Protein AF-S4P213-F1 (afdb_monomer_lite)

Structure (mmCIF, N/CA/C/O backbone):
data_AF-S4P213-F1
#
_entry.id   AF-S4P213-F1
#
loop_
_atom_site.group_PDB
_atom_site.id
_atom_site.type_symbol
_atom_site.label_atom_id
_atom_site.label_alt_id
_atom_site.label_comp_id
_atom_site.label_asym_id
_atom_site.label_entity_id
_atom_site.label_seq_id
_atom_site.pdbx_PDB_ins_code
_atom_site.Cartn_x
_atom_site.Cartn_y
_atom_site.Cartn_z
_atom_site.occupancy
_atom_site.B_iso_or_equiv
_atom_site.auth_seq_id
_atom_site.auth_comp_id
_atom_site.auth_asym_id
_atom_site.auth_atom_id
_atom_site.pdbx_PDB_model_num
ATOM 1 N N . MET A 1 1 ? 12.275 6.098 20.708 1.00 36.78 1 MET A N 1
ATOM 2 C CA . MET A 1 1 ? 11.589 7.303 20.200 1.00 36.78 1 MET A CA 1
ATOM 3 C C . MET A 1 1 ? 10.158 6.902 19.894 1.00 36.78 1 MET A C 1
ATOM 5 O O . MET A 1 1 ? 9.973 5.986 19.111 1.00 36.78 1 MET A O 1
ATOM 9 N N . ARG A 1 2 ? 9.173 7.451 20.615 1.00 41.66 2 ARG A N 1
ATOM 10 C CA . ARG A 1 2 ? 7.752 7.277 20.280 1.00 41.66 2 ARG A CA 1
ATOM 11 C C . ARG A 1 2 ? 7.428 8.365 19.265 1.00 41.66 2 ARG A C 1
ATOM 13 O O . ARG A 1 2 ? 7.554 9.539 19.603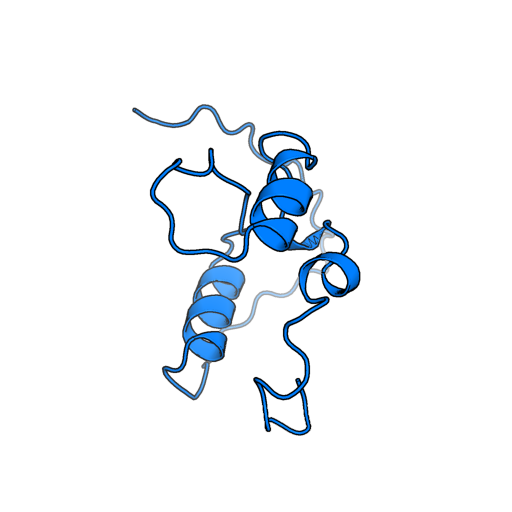 1.00 41.66 2 ARG A O 1
ATOM 20 N N . ASP A 1 3 ? 7.106 7.975 18.040 1.00 50.69 3 ASP A N 1
ATOM 21 C CA . ASP A 1 3 ? 6.708 8.919 17.003 1.00 50.69 3 ASP A CA 1
ATOM 22 C C . ASP A 1 3 ? 5.422 9.628 17.444 1.00 50.69 3 ASP A C 1
ATOM 24 O O . ASP A 1 3 ? 4.437 8.987 17.814 1.00 50.69 3 ASP A O 1
ATOM 28 N N . ASN A 1 4 ? 5.449 10.963 17.447 1.00 48.12 4 ASN A N 1
ATOM 29 C CA . ASN A 1 4 ? 4.310 11.834 17.742 1.00 48.12 4 ASN A CA 1
ATOM 30 C C . ASN A 1 4 ? 3.288 11.793 16.589 1.00 48.12 4 ASN A C 1
ATOM 32 O O . ASN A 1 4 ? 3.010 12.814 15.959 1.00 48.12 4 ASN A O 1
ATOM 36 N N . MET A 1 5 ? 2.741 10.618 16.271 1.00 51.66 5 MET A N 1
ATOM 37 C CA . MET A 1 5 ? 1.612 10.528 15.349 1.00 51.66 5 MET A CA 1
ATOM 38 C C . MET A 1 5 ? 0.362 11.035 16.064 1.00 51.66 5 MET A C 1
ATOM 40 O O . MET A 1 5 ? -0.064 10.479 17.077 1.00 51.66 5 MET A O 1
ATOM 44 N N . LYS A 1 6 ? -0.216 12.124 15.546 1.00 50.12 6 LYS A N 1
ATOM 45 C CA . LYS A 1 6 ? -1.540 12.584 15.968 1.00 50.12 6 LYS A CA 1
ATOM 46 C C . LYS A 1 6 ? -2.533 11.430 15.762 1.00 50.12 6 LYS A C 1
ATOM 48 O O . LYS A 1 6 ? -2.522 10.839 14.681 1.00 50.12 6 LYS A O 1
ATOM 53 N N . PRO A 1 7 ? -3.383 11.103 16.749 1.00 51.34 7 PRO A N 1
ATOM 54 C CA . PRO A 1 7 ? -4.428 10.114 16.539 1.00 51.34 7 PRO A CA 1
ATOM 55 C C . PRO A 1 7 ? -5.353 10.628 15.434 1.00 51.34 7 PRO A C 1
ATOM 57 O O . PRO A 1 7 ? -5.875 11.741 15.528 1.00 51.34 7 PRO A O 1
ATOM 60 N N . CYS A 1 8 ? -5.519 9.847 14.368 1.00 50.84 8 CYS A N 1
ATOM 61 C CA . CYS A 1 8 ? -6.495 10.159 13.334 1.00 50.84 8 CYS A CA 1
ATOM 62 C C . CYS A 1 8 ? -7.890 10.159 13.973 1.00 50.84 8 CYS A C 1
ATOM 64 O O . CYS A 1 8 ? -8.338 9.133 14.484 1.00 50.84 8 CYS A O 1
ATOM 66 N N . GLN A 1 9 ? -8.572 11.307 13.965 1.00 52.97 9 GLN A N 1
ATOM 67 C CA . GLN A 1 9 ? -9.988 11.394 14.317 1.00 52.97 9 GLN A CA 1
ATOM 68 C C . GLN A 1 9 ? -10.809 10.878 13.135 1.00 52.97 9 GLN A C 1
ATOM 70 O O . GLN A 1 9 ? -11.307 11.650 12.323 1.00 52.97 9 GLN A O 1
ATOM 75 N N . HIS A 1 10 ? -10.928 9.559 13.026 1.00 57.69 10 HIS A N 1
ATOM 76 C CA . HIS A 1 10 ? -11.967 8.960 12.203 1.00 57.69 10 HIS A CA 1
ATOM 77 C C . HIS A 1 10 ? -13.231 8.867 13.053 1.00 57.69 10 HIS A C 1
ATOM 79 O O . HIS A 1 10 ? -13.275 8.125 14.035 1.00 57.69 10 HIS A O 1
ATOM 85 N N . THR A 1 11 ? -14.254 9.641 12.701 1.00 62.00 11 THR A N 1
ATOM 86 C CA . THR A 1 11 ? -15.610 9.454 13.220 1.00 62.00 11 THR A CA 1
ATOM 87 C C . THR A 1 11 ? -16.143 8.170 12.594 1.00 62.00 11 THR A C 1
ATOM 89 O O . THR A 1 11 ? -16.647 8.173 11.473 1.00 62.00 11 THR A O 1
ATOM 92 N N . LEU A 1 12 ? -15.933 7.040 13.269 1.00 69.88 12 LEU A N 1
ATOM 93 C CA . LEU A 1 12 ? -16.579 5.791 12.888 1.00 69.88 12 LEU A CA 1
ATOM 94 C C . LEU A 1 12 ? -18.082 5.974 13.083 1.00 69.88 12 LEU A C 1
ATOM 96 O O . LEU A 1 12 ? -18.518 6.490 14.110 1.00 69.88 12 LEU A O 1
ATOM 100 N N . SER A 1 13 ? -18.854 5.600 12.072 1.00 78.06 13 SER A N 1
ATOM 101 C CA . SER A 1 13 ? -20.306 5.595 12.174 1.00 78.06 13 SER A CA 1
ATOM 102 C C . SER A 1 13 ? -20.755 4.487 13.140 1.00 78.06 13 SER A C 1
ATOM 104 O O . SER A 1 13 ? -20.086 3.458 13.268 1.00 78.06 13 SER A O 1
ATOM 106 N N . ASP A 1 14 ? -21.873 4.690 13.837 1.00 80.31 14 ASP A N 1
ATOM 107 C CA . ASP A 1 14 ? -22.375 3.756 14.862 1.00 80.31 14 ASP A CA 1
ATOM 108 C C . ASP A 1 14 ? -22.816 2.394 14.282 1.00 80.31 14 ASP A C 1
ATOM 110 O O . ASP A 1 14 ? -23.057 1.442 15.023 1.00 80.31 14 ASP A O 1
ATOM 114 N N . ASP A 1 15 ? -22.908 2.276 12.956 1.00 85.69 15 ASP A N 1
ATOM 115 C CA . ASP A 1 15 ? -23.253 1.058 12.218 1.00 85.69 15 ASP A CA 1
ATOM 116 C C . ASP A 1 15 ? -22.035 0.195 11.825 1.00 85.69 15 ASP A C 1
ATOM 118 O O . ASP A 1 15 ? -22.184 -0.815 11.130 1.00 85.69 15 ASP A O 1
ATOM 122 N N . VAL A 1 16 ? -20.824 0.540 12.281 1.00 84.56 16 VAL A N 1
ATOM 123 C CA . VAL A 1 16 ? -19.611 -0.247 12.007 1.00 84.56 16 VAL A CA 1
ATOM 124 C C . VAL A 1 16 ? -19.637 -1.581 12.764 1.00 84.56 16 VAL A C 1
ATOM 126 O O . VAL A 1 16 ? -19.598 -1.634 13.992 1.00 84.56 16 VAL A O 1
ATOM 129 N N . VAL A 1 17 ? -19.625 -2.687 12.013 1.00 87.81 17 VAL A N 1
ATOM 130 C CA . VAL A 1 17 ? -19.555 -4.056 12.551 1.00 87.81 17 VAL A CA 1
ATOM 131 C C . VAL A 1 17 ? -18.156 -4.632 12.349 1.00 87.81 17 VAL A C 1
ATOM 133 O O . VAL A 1 17 ? -17.745 -4.910 11.221 1.00 87.81 17 VAL A O 1
ATOM 136 N N . TYR A 1 18 ? -17.442 -4.871 13.449 1.00 86.81 18 TYR A N 1
ATOM 137 C CA . TYR A 1 18 ? -16.158 -5.571 13.433 1.00 86.81 18 TYR A CA 1
ATOM 138 C C . TYR A 1 18 ? -16.350 -7.069 13.187 1.00 86.81 18 TYR A C 1
ATOM 140 O O . TYR A 1 18 ? -17.313 -7.674 13.662 1.00 86.81 18 TYR A O 1
ATOM 148 N N . LYS A 1 19 ? -15.424 -7.670 12.437 1.00 89.88 19 LYS A N 1
ATOM 149 C CA . LYS A 1 19 ? -15.438 -9.100 12.120 1.00 89.88 19 LYS A CA 1
ATOM 150 C C . LYS A 1 19 ? -14.052 -9.695 12.276 1.00 89.88 19 LYS A C 1
ATOM 152 O O . LYS A 1 19 ? -13.069 -9.084 11.864 1.00 89.88 19 LYS A O 1
ATOM 157 N N . ASP A 1 20 ? -14.013 -10.920 12.779 1.00 93.88 20 ASP A N 1
ATOM 158 C CA . ASP A 1 20 ? -12.816 -11.744 12.713 1.00 93.88 20 ASP A CA 1
ATOM 159 C C . ASP A 1 20 ? -12.607 -12.214 11.271 1.00 93.88 20 ASP A C 1
ATOM 161 O O . ASP A 1 20 ? -13.540 -12.668 10.601 1.00 93.88 20 ASP A O 1
ATOM 165 N N . VAL A 1 21 ? -11.374 -12.089 10.784 1.00 94.25 21 VAL A N 1
ATOM 166 C CA . VAL A 1 21 ? -11.007 -12.43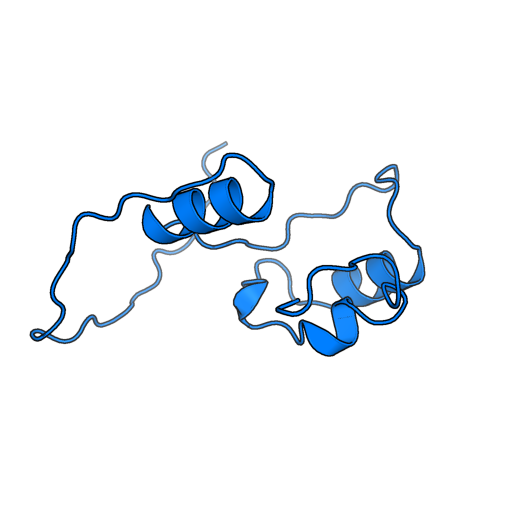1 9.408 1.00 94.25 21 VAL A CA 1
ATOM 167 C C . VAL A 1 21 ? -9.847 -13.414 9.428 1.00 94.25 21 VAL A C 1
ATOM 169 O O . VAL A 1 21 ? -8.862 -13.219 10.135 1.00 94.25 21 VAL A O 1
ATOM 172 N N . VAL A 1 22 ? -9.951 -14.462 8.611 1.00 95.81 22 VAL A N 1
ATOM 173 C CA . VAL A 1 22 ? -8.849 -15.387 8.339 1.00 95.81 22 VAL A CA 1
ATOM 174 C C . VAL A 1 22 ? -8.284 -15.060 6.964 1.00 95.81 22 VAL A C 1
ATOM 176 O O . VAL A 1 22 ? -8.982 -15.178 5.958 1.00 95.81 22 VAL A O 1
ATOM 179 N N . VAL A 1 23 ? -7.014 -14.660 6.914 1.00 95.00 23 VAL A N 1
ATOM 180 C CA . VAL A 1 23 ? -6.292 -14.441 5.656 1.00 95.00 23 VAL A CA 1
ATOM 181 C C . VAL A 1 23 ? -5.586 -15.735 5.265 1.00 95.00 23 VAL A C 1
ATOM 183 O O . VAL A 1 23 ? -4.788 -16.273 6.030 1.00 95.00 23 VAL A O 1
ATOM 186 N N . ILE A 1 24 ? -5.885 -16.250 4.072 1.00 95.44 24 ILE A N 1
ATOM 187 C CA . ILE A 1 24 ? -5.273 -17.475 3.551 1.00 95.44 24 ILE A CA 1
ATOM 188 C C . ILE A 1 24 ? -4.147 -17.094 2.589 1.00 95.44 24 ILE A C 1
ATOM 190 O O . ILE A 1 24 ? -4.392 -16.525 1.528 1.00 95.44 24 ILE A O 1
ATOM 194 N N . GLY A 1 25 ? -2.917 -17.456 2.952 1.00 92.44 25 GLY A N 1
ATOM 195 C CA . GLY A 1 25 ? -1.717 -17.235 2.145 1.00 92.44 25 GLY A CA 1
ATOM 196 C C . GLY A 1 25 ? -0.711 -16.315 2.835 1.00 92.44 25 GLY A C 1
ATOM 197 O O . GLY A 1 25 ? -1.041 -15.213 3.256 1.00 92.44 25 GLY A O 1
ATOM 198 N N . ASN A 1 26 ? 0.545 -16.760 2.902 1.00 93.00 26 ASN A N 1
ATOM 199 C CA . ASN A 1 26 ? 1.639 -16.054 3.587 1.00 93.00 26 ASN A CA 1
ATOM 200 C C . ASN A 1 26 ? 2.543 -15.267 2.624 1.00 93.00 26 ASN A C 1
ATOM 202 O O . ASN A 1 26 ? 3.695 -14.976 2.935 1.00 93.00 26 ASN A O 1
ATOM 206 N N . GLY A 1 27 ? 2.047 -14.965 1.423 1.00 91.19 27 GLY A N 1
ATOM 207 C CA . GLY A 1 27 ? 2.751 -14.095 0.486 1.00 91.19 27 GLY A CA 1
ATOM 208 C C . GLY A 1 27 ? 2.746 -12.631 0.950 1.00 91.19 27 GLY A C 1
ATOM 209 O O . GLY A 1 27 ? 2.043 -12.291 1.908 1.00 91.19 27 GLY A O 1
ATOM 210 N N . PRO A 1 28 ? 3.464 -11.738 0.245 1.00 88.62 28 PRO A N 1
ATOM 211 C CA . PRO A 1 28 ? 3.483 -10.309 0.558 1.00 88.62 28 PRO A CA 1
ATOM 212 C C . PRO A 1 28 ? 2.076 -9.713 0.658 1.00 88.62 28 PRO A C 1
ATOM 214 O O . PRO A 1 28 ? 1.777 -9.011 1.617 1.00 88.62 28 PRO A O 1
ATOM 217 N N . SER A 1 29 ? 1.182 -10.077 -0.267 1.00 87.56 29 SER A N 1
ATOM 218 C CA . SER A 1 29 ? -0.214 -9.630 -0.256 1.00 87.56 29 SER A CA 1
ATOM 219 C C . SER A 1 29 ? -0.945 -10.044 1.023 1.00 87.56 29 SER A C 1
ATOM 221 O O . SER A 1 29 ? -1.543 -9.199 1.674 1.00 87.56 29 SER A O 1
ATOM 223 N N . GLY A 1 30 ? -0.845 -11.311 1.441 1.00 93.44 30 GLY A N 1
ATOM 224 C CA . GLY A 1 30 ? -1.526 -11.799 2.645 1.00 93.44 30 GLY A CA 1
ATOM 225 C C . GLY A 1 30 ? -0.981 -11.183 3.935 1.00 93.44 30 GLY A C 1
ATOM 226 O O . GLY A 1 30 ? -1.755 -10.810 4.820 1.00 93.44 30 GLY A O 1
ATOM 227 N N . MET A 1 31 ? 0.340 -10.993 4.021 1.00 92.12 31 MET A N 1
ATOM 228 C CA . MET A 1 31 ? 0.963 -10.296 5.151 1.00 92.12 31 MET A CA 1
ATOM 229 C C . MET 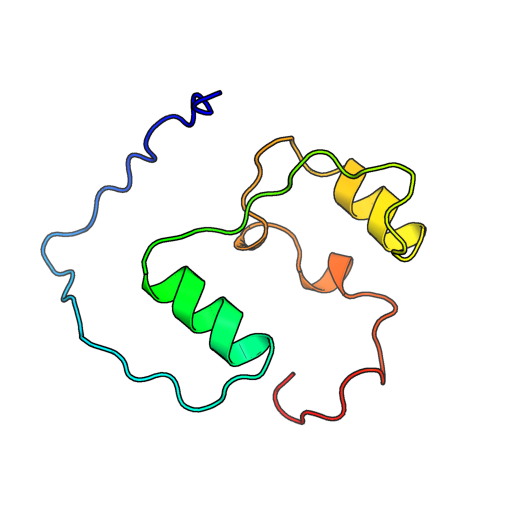A 1 31 ? 0.518 -8.831 5.231 1.00 92.12 31 MET A C 1
ATOM 231 O O . MET A 1 31 ? 0.122 -8.374 6.302 1.00 92.12 31 MET A O 1
ATOM 235 N N . VAL A 1 32 ? 0.530 -8.107 4.106 1.00 91.12 32 VAL A N 1
ATOM 236 C CA . VAL A 1 32 ? 0.113 -6.696 4.049 1.00 91.12 32 VAL A CA 1
ATOM 237 C C . VAL A 1 32 ? -1.376 -6.550 4.369 1.00 91.12 32 VAL A C 1
ATOM 239 O O . VAL A 1 32 ? -1.735 -5.706 5.188 1.00 91.12 32 VAL A O 1
ATOM 242 N N . THR A 1 33 ? -2.240 -7.408 3.819 1.00 91.62 33 THR A N 1
ATOM 243 C CA . THR A 1 33 ? -3.674 -7.416 4.146 1.00 91.62 33 THR A CA 1
ATOM 244 C C . THR A 1 33 ? -3.911 -7.686 5.630 1.00 91.62 33 THR A C 1
ATOM 246 O O . THR A 1 33 ? -4.681 -6.966 6.260 1.00 91.62 33 THR A O 1
ATOM 249 N N . SER A 1 34 ? -3.223 -8.671 6.218 1.00 94.00 34 SER A N 1
ATOM 250 C CA . SER A 1 34 ? -3.344 -8.975 7.654 1.00 94.00 34 SER A CA 1
ATOM 251 C C . SER A 1 34 ? -2.908 -7.792 8.521 1.00 94.00 34 SER A C 1
ATOM 253 O O . SER A 1 34 ? -3.575 -7.452 9.496 1.00 94.00 34 SER A O 1
ATOM 255 N N . PHE A 1 35 ? -1.813 -7.128 8.142 1.00 91.62 35 PHE A N 1
ATOM 256 C CA . PHE A 1 35 ? -1.314 -5.939 8.828 1.00 91.62 35 PHE A CA 1
ATOM 257 C C . PHE A 1 35 ? -2.327 -4.784 8.788 1.00 91.62 35 PHE A C 1
ATOM 259 O O . PHE A 1 35 ? -2.570 -4.150 9.817 1.00 91.62 35 PHE A O 1
ATOM 266 N N . MET A 1 36 ? -2.959 -4.556 7.633 1.00 91.31 36 MET A N 1
ATOM 267 C CA . MET A 1 36 ? -3.990 -3.527 7.462 1.00 91.31 36 MET A CA 1
ATOM 268 C C . MET A 1 36 ? -5.272 -3.833 8.238 1.00 91.31 36 MET A C 1
ATOM 270 O O . MET A 1 36 ? -5.800 -2.956 8.918 1.00 91.31 36 MET A O 1
ATOM 274 N N . LEU A 1 37 ? -5.749 -5.081 8.197 1.00 91.94 37 LEU A N 1
ATOM 275 C CA . LEU A 1 37 ? -6.944 -5.512 8.934 1.00 91.94 37 LEU A CA 1
ATOM 276 C C . LEU A 1 37 ? -6.772 -5.410 10.455 1.00 91.94 37 LEU A C 1
ATOM 278 O O . LEU A 1 37 ? -7.749 -5.199 11.166 1.00 91.94 37 LEU A O 1
ATOM 282 N N . ALA A 1 38 ? -5.537 -5.486 10.954 1.00 90.75 38 ALA A N 1
ATOM 283 C CA . ALA A 1 38 ? -5.215 -5.215 12.354 1.00 90.75 38 ALA A CA 1
ATOM 284 C C . ALA A 1 38 ? -5.260 -3.713 12.726 1.00 90.75 38 ALA A C 1
ATOM 286 O O . ALA A 1 38 ? -4.932 -3.355 13.856 1.00 90.75 38 ALA A O 1
ATOM 287 N N . GLY A 1 39 ? -5.648 -2.832 11.797 1.00 88.31 39 GLY A N 1
ATOM 288 C CA . GLY A 1 39 ? -5.791 -1.390 12.013 1.00 88.31 39 GLY A CA 1
ATOM 289 C C . GLY A 1 39 ? -4.536 -0.572 11.706 1.00 88.31 39 GLY A C 1
ATOM 290 O O . GLY A 1 39 ? -4.481 0.607 12.053 1.00 88.31 39 GLY A O 1
ATOM 291 N N . ASN A 1 40 ? -3.521 -1.165 11.071 1.00 89.88 40 ASN A N 1
ATOM 292 C CA . ASN A 1 40 ? -2.324 -0.429 10.672 1.00 89.88 40 ASN A CA 1
ATOM 293 C C . ASN A 1 40 ? -2.491 0.176 9.276 1.00 89.88 40 ASN A C 1
ATOM 295 O O . ASN A 1 40 ? -3.047 -0.442 8.374 1.00 89.88 40 ASN A O 1
ATOM 299 N N . VAL A 1 41 ? -1.934 1.365 9.070 1.00 87.38 41 VAL A N 1
ATOM 300 C CA . VAL A 1 41 ? -1.973 2.066 7.783 1.00 87.38 41 VAL A CA 1
ATOM 301 C C . VAL A 1 41 ? -0.538 2.266 7.291 1.00 87.38 41 VAL A C 1
ATOM 303 O O . VAL A 1 41 ? 0.324 2.660 8.083 1.00 87.38 41 VAL A O 1
ATOM 306 N N . PRO A 1 42 ? -0.219 1.955 6.021 1.00 87.69 42 PRO A N 1
ATOM 307 C CA . PRO A 1 42 ? 1.124 2.162 5.502 1.00 87.69 42 PRO A CA 1
ATOM 308 C C . PRO A 1 42 ? 1.367 3.654 5.248 1.00 87.69 42 PRO A C 1
ATOM 310 O O . PRO A 1 42 ? 0.708 4.271 4.418 1.00 87.69 42 PRO A O 1
ATOM 313 N N . HIS A 1 43 ? 2.357 4.227 5.924 1.00 88.31 43 HIS A N 1
ATOM 314 C CA . HIS A 1 43 ? 2.796 5.603 5.692 1.00 88.31 43 HIS A CA 1
ATOM 315 C C . HIS A 1 43 ? 4.200 5.631 5.103 1.00 88.31 43 HIS A C 1
ATOM 317 O O . HIS A 1 43 ? 5.043 4.788 5.436 1.00 88.31 43 HIS A O 1
ATOM 323 N N . LEU A 1 44 ? 4.465 6.630 4.262 1.00 85.69 44 LEU A N 1
ATOM 324 C CA . LEU A 1 44 ? 5.798 6.835 3.715 1.00 85.69 44 LEU A CA 1
ATOM 325 C C . LEU A 1 44 ? 6.762 7.291 4.820 1.00 85.69 44 LEU A C 1
ATOM 327 O O . LEU A 1 44 ? 6.560 8.318 5.470 1.00 85.69 44 LEU A O 1
ATOM 331 N N . LYS A 1 45 ? 7.832 6.518 5.011 1.00 84.25 45 LYS A N 1
ATOM 332 C CA . LYS A 1 45 ? 8.978 6.885 5.853 1.00 84.25 45 LYS A CA 1
ATOM 333 C C . LYS A 1 45 ? 10.043 7.599 5.015 1.00 84.25 45 LYS A C 1
ATOM 335 O O . LYS A 1 45 ? 10.050 7.423 3.796 1.00 84.25 45 LYS A O 1
ATOM 340 N N . PRO A 1 46 ? 10.966 8.356 5.643 1.00 85.88 46 PRO A N 1
ATOM 341 C CA . PRO A 1 46 ? 12.136 8.881 4.948 1.00 85.88 46 PRO A CA 1
ATOM 342 C C . PRO A 1 46 ? 12.849 7.761 4.187 1.00 85.88 46 PRO A C 1
ATOM 344 O O . PRO A 1 46 ? 13.172 6.727 4.773 1.00 85.88 46 PRO A O 1
ATOM 347 N N . ILE A 1 47 ? 13.032 7.957 2.883 1.00 84.88 47 ILE A N 1
ATOM 348 C CA . ILE A 1 47 ? 13.597 6.950 1.987 1.00 84.88 47 ILE A CA 1
ATOM 349 C C . ILE A 1 47 ? 15.120 6.982 2.146 1.00 84.88 47 ILE A C 1
ATOM 351 O O . ILE A 1 47 ? 15.713 8.027 1.874 1.00 84.88 47 ILE A O 1
ATOM 355 N N . PRO A 1 48 ? 15.759 5.883 2.581 1.00 86.44 48 PRO A N 1
ATOM 356 C CA . PRO A 1 48 ? 17.212 5.806 2.660 1.00 86.44 48 PRO A CA 1
ATOM 357 C C . PRO A 1 48 ? 17.856 5.951 1.280 1.00 86.44 48 PRO A C 1
ATOM 359 O O . PRO A 1 48 ? 17.301 5.499 0.274 1.00 86.44 48 PRO A O 1
ATOM 362 N N . ASP A 1 49 ? 19.045 6.547 1.224 1.00 84.56 49 ASP A N 1
ATOM 363 C CA . ASP A 1 49 ? 19.746 6.728 -0.047 1.00 84.56 49 ASP A CA 1
ATOM 364 C C . ASP A 1 49 ? 20.199 5.411 -0.680 1.00 84.56 49 ASP A C 1
ATOM 366 O O . ASP A 1 49 ? 20.252 5.322 -1.906 1.00 84.56 49 ASP A O 1
ATOM 370 N N . ASP A 1 50 ? 20.453 4.398 0.147 1.00 87.81 50 ASP A N 1
ATOM 371 C CA . ASP A 1 50 ? 20.930 3.062 -0.211 1.00 87.81 50 ASP A CA 1
ATOM 372 C C . ASP A 1 50 ? 19.807 2.041 -0.462 1.00 87.81 50 ASP A C 1
ATOM 374 O O . ASP A 1 50 ? 20.086 0.867 -0.713 1.00 87.81 50 ASP A O 1
ATOM 378 N N . LEU A 1 51 ? 18.537 2.459 -0.408 1.00 83.88 51 LEU A N 1
ATOM 379 C CA . LEU A 1 51 ? 17.414 1.566 -0.675 1.00 83.88 51 LEU A CA 1
ATOM 380 C C . LEU A 1 51 ? 17.434 1.130 -2.157 1.00 83.88 51 LEU A C 1
ATOM 382 O O . LEU A 1 51 ? 17.346 1.994 -3.031 1.00 83.88 51 LEU A O 1
ATOM 386 N N . PRO A 1 52 ? 17.498 -0.182 -2.470 1.00 85.00 52 PRO A N 1
ATOM 387 C CA . PRO A 1 52 ? 17.602 -0.674 -3.843 1.00 85.00 52 PRO A CA 1
ATOM 388 C C . PRO A 1 52 ? 16.229 -0.672 -4.532 1.00 85.00 52 PRO A C 1
ATOM 390 O O . PRO A 1 52 ? 15.636 -1.721 -4.788 1.00 85.00 52 PRO A O 1
ATOM 393 N N . ILE A 1 53 ? 15.704 0.521 -4.793 1.00 86.00 53 ILE A N 1
ATOM 394 C CA . ILE A 1 53 ? 14.480 0.748 -5.564 1.00 86.00 53 ILE A CA 1
ATOM 395 C C . ILE A 1 53 ? 14.808 1.437 -6.883 1.00 86.00 53 ILE A C 1
ATOM 397 O O . ILE A 1 53 ? 15.871 2.025 -7.043 1.00 86.00 53 ILE A O 1
ATOM 401 N N . ASP A 1 54 ? 13.878 1.346 -7.827 1.00 87.94 54 ASP A N 1
ATOM 402 C CA . ASP A 1 54 ? 13.964 2.067 -9.090 1.00 87.94 54 ASP A CA 1
ATOM 403 C C . ASP A 1 54 ? 14.052 3.590 -8.863 1.00 87.94 54 ASP A C 1
ATOM 405 O O . ASP A 1 54 ? 13.335 4.140 -8.020 1.00 87.94 54 ASP A O 1
ATOM 409 N N . ASP A 1 55 ? 14.920 4.268 -9.619 1.00 88.88 55 ASP A N 1
ATOM 410 C CA . ASP A 1 55 ? 15.181 5.703 -9.460 1.00 88.88 55 ASP A CA 1
ATOM 411 C C . ASP A 1 55 ? 13.933 6.554 -9.735 1.00 88.88 55 ASP A C 1
ATOM 413 O O . ASP A 1 55 ? 13.694 7.551 -9.049 1.00 88.88 55 ASP A O 1
ATOM 417 N N . MET A 1 56 ? 13.095 6.154 -10.699 1.00 90.44 56 MET A N 1
ATOM 418 C CA . MET A 1 56 ? 11.865 6.882 -11.009 1.00 90.44 56 MET A CA 1
ATOM 419 C C . MET A 1 56 ? 10.845 6.717 -9.884 1.00 90.44 56 MET A C 1
ATOM 421 O O . MET A 1 56 ? 10.242 7.700 -9.444 1.00 90.44 56 MET A O 1
ATOM 425 N N . LEU A 1 57 ? 10.700 5.500 -9.351 1.00 90.75 57 LEU A N 1
ATOM 426 C CA . LEU A 1 57 ? 9.884 5.264 -8.159 1.00 90.75 57 LEU A CA 1
ATOM 427 C C . LEU A 1 57 ? 10.395 6.075 -6.959 1.00 90.75 57 LEU A C 1
ATOM 429 O O . LEU A 1 57 ? 9.590 6.690 -6.257 1.00 90.75 57 LEU A O 1
ATOM 433 N N . LYS A 1 58 ? 11.717 6.132 -6.742 1.00 91.12 58 LYS A N 1
ATOM 434 C CA . LYS A 1 58 ? 12.329 6.936 -5.671 1.00 91.12 58 LYS A CA 1
ATOM 435 C C . LYS A 1 58 ? 11.933 8.407 -5.794 1.00 91.12 58 LYS A C 1
ATOM 437 O O . LYS A 1 58 ? 11.462 8.980 -4.815 1.00 91.12 58 LYS A O 1
ATOM 442 N N . ILE A 1 59 ? 12.048 8.992 -6.988 1.00 91.19 59 ILE A N 1
ATOM 443 C CA . ILE A 1 59 ? 11.671 10.391 -7.252 1.00 91.19 59 ILE A CA 1
ATOM 444 C C . ILE A 1 59 ? 10.174 10.618 -7.008 1.00 91.19 59 ILE A C 1
ATOM 446 O O . ILE A 1 59 ? 9.799 11.575 -6.329 1.00 91.19 59 ILE A O 1
ATOM 450 N N . ARG A 1 60 ? 9.301 9.736 -7.518 1.00 92.00 60 ARG A N 1
ATOM 451 C CA . ARG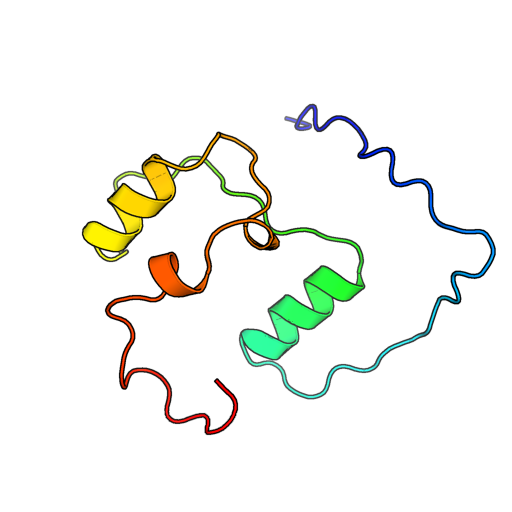 A 1 60 ? 7.846 9.852 -7.309 1.00 92.00 60 ARG A CA 1
ATOM 452 C C . ARG A 1 60 ? 7.490 9.821 -5.822 1.00 92.00 60 ARG A C 1
ATOM 454 O O . ARG A 1 60 ? 6.717 10.661 -5.372 1.00 92.00 60 ARG A O 1
ATOM 461 N N . LEU A 1 61 ? 8.089 8.908 -5.056 1.00 91.44 61 LEU A N 1
ATOM 462 C CA . LEU A 1 61 ? 7.864 8.811 -3.612 1.00 91.44 61 LEU A CA 1
ATOM 463 C C . LEU A 1 61 ? 8.425 10.024 -2.852 1.00 91.44 61 LEU A C 1
ATOM 465 O O . LEU A 1 61 ? 7.776 10.502 -1.929 1.00 91.44 61 LEU A O 1
ATOM 469 N N . GLN A 1 62 ? 9.588 10.559 -3.241 1.00 90.44 62 GLN A N 1
ATOM 470 C CA . GLN A 1 62 ? 10.163 11.770 -2.631 1.00 90.44 62 GLN A CA 1
ATOM 471 C C . GLN A 1 62 ? 9.287 13.017 -2.820 1.00 90.44 62 GLN A C 1
ATOM 473 O O . GLN A 1 62 ? 9.353 13.934 -2.003 1.00 90.44 62 GLN A O 1
ATOM 478 N N . ASN A 1 63 ? 8.464 13.048 -3.870 1.00 90.44 63 ASN A N 1
ATOM 479 C CA . ASN A 1 63 ? 7.529 14.142 -4.131 1.00 90.44 63 ASN A CA 1
ATOM 480 C C . ASN A 1 63 ? 6.229 14.047 -3.312 1.00 90.44 63 ASN A C 1
ATOM 482 O O . ASN A 1 63 ? 5.430 14.985 -3.335 1.00 90.44 63 ASN A O 1
ATOM 486 N N . LEU A 1 64 ? 5.997 12.944 -2.590 1.00 91.06 64 LEU A N 1
ATOM 487 C CA . LEU A 1 64 ? 4.839 12.805 -1.710 1.00 91.06 64 LEU A CA 1
ATOM 488 C C . LEU A 1 64 ? 5.051 13.579 -0.395 1.00 91.06 64 LEU A C 1
ATOM 490 O O . LEU A 1 64 ? 6.159 13.583 0.149 1.00 91.06 64 LEU A O 1
ATOM 494 N N . PRO A 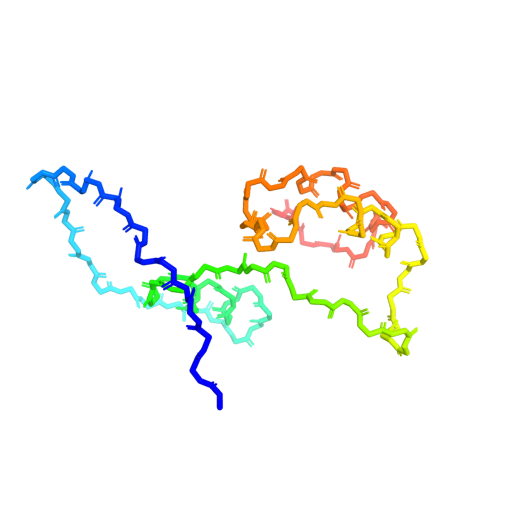1 65 ? 4.004 14.205 0.174 1.00 88.50 65 PRO A N 1
ATOM 495 C CA . PRO A 1 65 ? 4.080 14.813 1.495 1.00 88.50 65 PRO A CA 1
ATOM 496 C C . PRO A 1 65 ? 4.554 13.832 2.575 1.00 88.50 65 PRO A C 1
ATOM 498 O O . PRO A 1 65 ? 4.090 12.694 2.674 1.00 88.50 65 PRO A O 1
ATOM 501 N N . THR A 1 66 ? 5.442 14.300 3.453 1.00 85.44 66 THR A N 1
ATOM 502 C CA . THR A 1 66 ? 5.922 13.513 4.594 1.00 85.44 66 THR A CA 1
ATOM 503 C C . THR A 1 66 ? 4.757 13.042 5.464 1.00 85.44 66 THR A C 1
ATOM 505 O O . THR A 1 66 ? 3.941 13.846 5.913 1.00 85.44 66 THR A O 1
ATOM 508 N N . GLY A 1 67 ? 4.711 11.739 5.748 1.00 82.25 67 GLY A N 1
ATOM 509 C CA . GLY A 1 67 ? 3.658 11.137 6.567 1.00 82.25 67 GLY A CA 1
ATOM 510 C C . GLY A 1 67 ? 2.352 10.857 5.819 1.00 82.25 67 GLY A C 1
ATOM 511 O O . GLY A 1 67 ? 1.399 10.395 6.449 1.00 82.25 67 GLY A O 1
ATOM 512 N N . GLN A 1 68 ? 2.294 11.077 4.499 1.00 86.31 68 GLN A N 1
ATOM 513 C CA . GLN A 1 68 ? 1.140 10.679 3.697 1.00 86.31 68 GLN A CA 1
ATOM 514 C C . GLN A 1 68 ? 0.888 9.168 3.817 1.00 86.31 68 GLN A C 1
ATOM 516 O O . GLN A 1 68 ? 1.817 8.350 3.814 1.00 86.31 68 GLN A O 1
ATOM 521 N N . ASN A 1 69 ? -0.390 8.812 3.936 1.00 88.38 69 ASN A N 1
ATOM 522 C CA . ASN A 1 69 ? -0.868 7.446 3.795 1.00 88.38 69 ASN A CA 1
ATOM 523 C C . ASN A 1 69 ? -0.653 6.982 2.348 1.00 88.38 69 ASN A C 1
ATOM 525 O O . ASN A 1 69 ? -1.181 7.581 1.412 1.00 88.38 69 ASN A O 1
ATOM 529 N N . LEU A 1 70 ? 0.094 5.898 2.154 1.00 88.31 70 LEU A N 1
ATOM 530 C CA . LEU A 1 70 ? 0.375 5.370 0.819 1.00 88.31 70 LEU A CA 1
ATOM 531 C C . LEU A 1 70 ? -0.888 4.878 0.101 1.00 88.31 70 LEU A C 1
ATOM 533 O O . LEU A 1 70 ? -0.906 4.871 -1.122 1.00 88.31 70 LEU A O 1
ATOM 537 N N . LEU A 1 71 ? -1.950 4.516 0.830 1.00 87.00 71 LEU A N 1
ATOM 538 C CA . LEU A 1 71 ? -3.236 4.137 0.230 1.00 87.00 71 LEU A CA 1
ATOM 539 C C . LEU A 1 71 ? -3.982 5.321 -0.401 1.00 87.00 71 LEU A C 1
ATOM 541 O O . LEU A 1 71 ? -4.873 5.110 -1.215 1.00 87.00 71 LEU A O 1
ATOM 545 N N . GLU A 1 72 ? -3.631 6.549 -0.023 1.00 89.19 72 GLU A N 1
ATOM 546 C CA . GLU A 1 72 ? -4.193 7.781 -0.591 1.00 89.19 72 GLU A CA 1
ATOM 547 C C . GLU A 1 72 ? -3.319 8.350 -1.717 1.00 89.19 72 GLU A C 1
ATOM 549 O O . GLU A 1 72 ? -3.684 9.347 -2.341 1.00 89.19 72 GLU A O 1
ATOM 554 N N . ALA A 1 73 ? -2.148 7.758 -1.965 1.00 90.88 73 ALA A N 1
ATOM 555 C CA . ALA A 1 73 ? -1.310 8.120 -3.096 1.00 90.88 73 ALA A CA 1
ATOM 556 C C . ALA A 1 73 ? -1.873 7.528 -4.397 1.00 90.88 73 ALA A C 1
ATOM 558 O O . ALA A 1 73 ? -2.624 6.551 -4.389 1.00 90.88 73 ALA A O 1
ATOM 559 N N . ASP A 1 74 ? -1.469 8.091 -5.536 1.00 91.81 74 ASP A N 1
ATOM 560 C CA . ASP A 1 74 ? -1.778 7.503 -6.838 1.00 91.81 74 ASP A CA 1
ATOM 561 C C . ASP A 1 74 ? -0.944 6.230 -7.047 1.00 91.81 74 ASP A C 1
ATOM 563 O O . ASP A 1 74 ? 0.185 6.258 -7.543 1.00 91.81 74 ASP A O 1
ATOM 567 N N . LEU A 1 75 ? -1.506 5.096 -6.626 1.00 89.00 75 LEU A N 1
ATOM 568 C CA . LEU A 1 75 ? -0.865 3.788 -6.736 1.00 89.00 75 LEU A CA 1
ATOM 569 C C . LEU A 1 75 ? -0.592 3.388 -8.190 1.00 89.00 75 LEU A C 1
ATOM 571 O O . LEU A 1 75 ? 0.361 2.652 -8.433 1.00 89.00 75 LEU A O 1
ATOM 575 N N . THR A 1 76 ? -1.383 3.883 -9.147 1.00 88.56 76 THR A N 1
ATOM 576 C CA . THR A 1 76 ? -1.180 3.588 -10.572 1.00 88.56 76 THR A CA 1
ATOM 577 C C . THR A 1 76 ? 0.083 4.280 -11.062 1.00 88.56 76 THR A C 1
ATOM 579 O O . THR A 1 76 ? 0.962 3.622 -11.612 1.00 88.56 76 THR A O 1
ATOM 582 N N . ALA A 1 77 ? 0.224 5.576 -10.770 1.00 90.50 77 ALA A N 1
ATOM 583 C CA . ALA A 1 77 ? 1.426 6.338 -11.107 1.00 90.50 77 ALA A CA 1
ATOM 584 C C . ALA A 1 77 ? 2.682 5.787 -10.406 1.00 90.50 77 ALA A C 1
ATOM 586 O O . ALA A 1 77 ? 3.768 5.750 -10.987 1.00 90.50 77 ALA A O 1
ATOM 587 N N . LEU A 1 78 ? 2.553 5.326 -9.155 1.00 90.06 78 LEU A N 1
ATOM 588 C CA . LEU A 1 78 ? 3.657 4.675 -8.441 1.00 90.06 78 LEU A CA 1
ATOM 589 C C . LEU A 1 78 ? 4.035 3.315 -9.048 1.00 90.06 78 LEU A C 1
ATOM 591 O O . LEU A 1 78 ? 5.206 2.943 -8.994 1.00 90.06 78 LEU A O 1
ATOM 595 N N . ALA A 1 79 ? 3.080 2.583 -9.624 1.00 87.62 79 ALA A N 1
ATOM 596 C CA . ALA A 1 79 ? 3.306 1.264 -10.212 1.00 87.62 79 ALA A CA 1
ATOM 597 C C . ALA A 1 79 ? 3.815 1.294 -11.665 1.00 87.62 79 ALA A C 1
ATOM 599 O O . ALA A 1 79 ? 4.208 0.248 -12.185 1.00 87.62 79 ALA A O 1
ATOM 600 N N . GLU A 1 80 ? 3.844 2.459 -12.319 1.00 89.12 80 GLU A N 1
ATOM 601 C CA . GLU A 1 80 ? 4.415 2.621 -13.663 1.00 89.12 80 GLU A CA 1
ATOM 602 C C . GLU A 1 80 ? 5.859 2.097 -13.729 1.00 89.12 80 GLU A C 1
ATOM 604 O O . GLU A 1 80 ? 6.721 2.533 -12.953 1.00 89.12 80 GLU A O 1
ATOM 609 N N . GLY A 1 81 ? 6.137 1.212 -14.690 1.00 82.75 81 GLY A N 1
ATOM 610 C CA . GLY A 1 81 ? 7.427 0.526 -14.844 1.00 82.75 81 GLY A CA 1
ATOM 611 C C . GLY A 1 81 ? 7.484 -0.870 -14.207 1.00 82.75 81 GLY A C 1
ATOM 612 O O . GLY A 1 81 ? 8.505 -1.558 -14.308 1.00 82.75 81 GLY A O 1
ATOM 613 N N . LEU A 1 82 ? 6.410 -1.310 -13.538 1.00 78.88 82 LEU A N 1
ATOM 614 C CA . LEU A 1 82 ? 6.270 -2.672 -13.002 1.00 78.88 82 LEU A CA 1
ATOM 615 C C . LEU A 1 82 ? 5.496 -3.613 -13.940 1.00 78.88 82 LEU A C 1
ATOM 617 O O . LEU A 1 82 ? 5.155 -4.733 -13.540 1.00 78.88 82 LEU A O 1
ATOM 621 N N . GLU A 1 83 ? 5.224 -3.203 -15.180 1.00 77.88 83 GLU A N 1
ATOM 622 C CA . GLU A 1 83 ? 4.472 -4.010 -16.138 1.00 77.88 83 GLU A CA 1
ATOM 623 C C . GLU A 1 83 ? 5.170 -5.359 -16.378 1.00 77.88 83 GLU A C 1
ATOM 625 O O . GLU A 1 83 ? 6.394 -5.463 -16.470 1.00 77.88 83 GLU A O 1
ATOM 630 N N . GLY A 1 84 ? 4.388 -6.439 -16.436 1.00 72.19 84 GLY A N 1
ATOM 631 C CA . GLY A 1 84 ? 4.910 -7.791 -16.665 1.00 72.19 84 GLY A CA 1
ATOM 632 C C . GLY A 1 84 ? 5.673 -8.419 -15.489 1.00 72.19 84 GLY A C 1
ATOM 633 O O . GLY A 1 84 ? 6.050 -9.588 -15.586 1.00 72.19 84 GLY A O 1
ATOM 634 N N . ARG A 1 85 ? 5.867 -7.711 -14.362 1.00 70.25 85 ARG A N 1
ATOM 635 C CA . ARG A 1 85 ? 6.461 -8.290 -13.137 1.00 70.25 85 ARG A CA 1
ATOM 636 C C . ARG A 1 85 ? 5.484 -9.143 -12.328 1.00 70.25 85 ARG A C 1
ATOM 638 O O . ARG A 1 85 ? 5.921 -9.968 -11.529 1.00 70.25 85 ARG A O 1
ATOM 645 N N . SER A 1 86 ? 4.182 -8.974 -12.547 1.00 61.94 86 SER A N 1
ATOM 646 C CA . SER A 1 86 ? 3.136 -9.824 -11.980 1.00 61.94 86 SER A CA 1
ATOM 647 C C . SER A 1 86 ? 2.411 -10.566 -13.099 1.00 61.94 86 SER A C 1
ATOM 649 O O . SER A 1 86 ? 1.937 -9.954 -14.050 1.00 61.94 86 SER A O 1
ATOM 651 N N .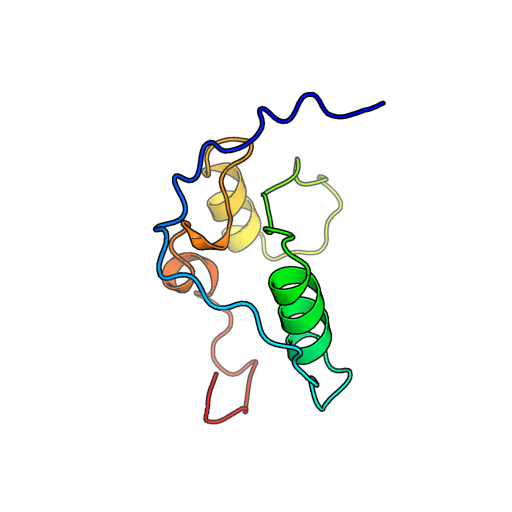 GLN A 1 87 ? 2.318 -11.890 -12.977 1.00 58.06 87 GLN A N 1
ATOM 652 C CA . GLN A 1 87 ? 1.421 -12.724 -13.789 1.00 58.06 87 GLN A CA 1
ATOM 653 C C . GLN A 1 87 ? 0.131 -13.066 -13.033 1.00 58.06 87 GLN A C 1
ATOM 655 O O . GLN A 1 87 ? -0.623 -13.936 -13.462 1.00 58.06 87 GLN A O 1
ATOM 660 N N . ASN A 1 88 ? -0.114 -12.432 -11.881 1.00 57.66 88 ASN A N 1
ATOM 661 C CA . ASN A 1 88 ? -1.374 -12.605 -11.179 1.00 57.66 88 ASN A CA 1
ATOM 662 C C . ASN A 1 88 ? -2.481 -11.944 -12.021 1.00 57.66 88 ASN A C 1
ATOM 664 O O . ASN A 1 88 ? -2.435 -10.728 -12.187 1.00 57.66 88 ASN A O 1
ATOM 668 N N . PRO A 1 89 ? -3.475 -12.694 -12.530 1.00 53.47 89 PRO A N 1
ATOM 669 C CA . PRO A 1 89 ? -4.537 -12.146 -13.379 1.00 53.47 89 PRO A CA 1
ATOM 670 C C . PRO A 1 89 ? -5.484 -11.178 -12.644 1.00 53.47 89 PRO A C 1
ATOM 672 O O . PRO A 1 89 ? -6.401 -10.646 -13.261 1.00 53.47 89 PRO A O 1
ATOM 675 N N . ILE A 1 90 ? -5.295 -10.997 -11.332 1.00 51.34 90 ILE A N 1
ATOM 676 C CA . ILE A 1 90 ? -6.071 -10.109 -10.452 1.00 51.34 90 ILE A CA 1
ATOM 677 C C . ILE A 1 90 ? -5.242 -8.877 -10.016 1.00 51.34 90 ILE A C 1
ATOM 679 O O . ILE A 1 90 ? -5.775 -7.998 -9.345 1.00 51.34 90 ILE A O 1
ATOM 683 N N . ALA A 1 91 ? -3.941 -8.827 -10.337 1.00 49.28 91 ALA A N 1
ATOM 684 C CA . ALA A 1 91 ? -3.071 -7.697 -9.992 1.00 49.28 91 ALA A CA 1
ATOM 685 C C . ALA A 1 91 ? -3.237 -6.513 -10.950 1.00 49.28 91 ALA A C 1
ATOM 687 O O . ALA A 1 91 ? -3.515 -6.758 -12.146 1.00 49.28 91 ALA A O 1
#

pLDDT: mean 81.21, std 14.96, range [36.78, 95.81]

Foldseek 3Di:
DPPPDDPPPDPDDPPDDDDDDDQPDDDPVSVVVVCVSVVDFDFDDPDDPPPPDDPLLVVQSVPDDHGDGPVPDPVVSSCPPCPPVDPPPVD

Sequence (91 aa):
MRDNMKPCQHTLSDDVVYKDVVVIGNGPSGMVTSFMLAGNVPHLKPIPDDLPIDDMLKIRLQNLPTGQNLLEADLTALAEGLEGRSQNPIA

InterPro domains:
  IPR029731 OSGIN 1/2 [PTHR15192] (9-91)
  IPR036188 FAD/NAD(P)-binding domain superfamily [SSF51905] (4-40)

Radius of gyration: 16.24 Å; chains: 1; bounding box: 44×32×37 Å

Secondary structure (DSSP, 8-state):
----PPPP-----TT------PPP--SHHHHHHHHHHTT---BPPPPPTT----HHHHHHHHTSPTT-BGGGS-HHHHHTT-TTS---TT-

Organism: NCBI:txid116150